Protein AF-A0A3D5K091-F1 (afdb_monomer)

Secondary structure (DSSP, 8-state):
-HHHHHHHHTS-EEEEEEEEEEETTEEEEEEEEEETTT--EEEEEEEEE-GGGS-HHHHHHHHHT-S-HHHHHHHTT--EEEEEEEEEEEE--HHHHHHHT-TT-PEEEEEEEEEEETTT--EEEEEEEEE---

Solvent-accessible surface area (backbone atoms only — not comparable to full-atom values): 7469 Å² total; per-residue (Å²): 111,58,70,60,50,23,64,74,67,75,35,58,72,42,63,43,78,76,46,78,49,80,56,96,82,32,42,34,39,31,35,38,34,19,35,56,91,79,62,44,62,58,34,41,37,45,34,40,30,32,56,86,80,44,56,72,72,56,35,51,54,57,72,66,57,74,60,50,68,62,55,51,33,57,75,70,66,54,58,63,41,83,46,73,78,45,77,43,80,39,82,40,46,76,67,59,18,63,67,61,70,39,89,82,38,56,79,33,44,33,34,36,35,35,34,24,31,61,84,80,63,46,69,40,33,41,34,42,40,38,39,66,97,122

Radius of gyration: 14.69 Å; Cα contacts (8 Å, |Δi|>4): 268; chains: 1; bounding box: 32×30×42 Å

Sequence (134 aa):
MTSTLSQFHDDEIDLKVLSLQNSDGGYYREVLLLAKQDQRPVEYGAIRICLEHFSEPARKAIVNASNPLGQLLHHYQIKYLSRPSRFLAIECDNYIAGLFGCPNRPTLYGRHNTLYNANSGAHLAEIVEILPLN

Nearest PDB structures (foldseek):
  2nwi-assembly3_F  TM=8.572E-01  e=2.415E-08  Archaeoglobus fulgidus
  3bwg-assembly1_B  TM=7.156E-01  e=2.225E-05  Bacillus subtilis subsp. subtilis str. 168
  3bwg-assembly1_A  TM=7.506E-01  e=5.716E-05  Bacillus subtilis subsp. subtilis str. 168
  3hfi-assembly1_A-2  TM=7.039E-01  e=1.552E-04  Escherichia coli O6
  2fa1-assembly1_B  TM=6.101E-01  e=1.429E-03  Escherichia coli

Structure (mmCIF, N/CA/C/O backbone):
data_AF-A0A3D5K091-F1
#
_entry.id   AF-A0A3D5K091-F1
#
loop_
_atom_site.group_PDB
_atom_site.id
_atom_site.type_symbol
_atom_site.label_atom_id
_atom_site.label_alt_id
_atom_site.label_comp_id
_atom_site.label_asym_id
_atom_site.label_entity_id
_atom_site.label_seq_id
_atom_site.pdbx_PDB_ins_code
_atom_site.Cartn_x
_atom_site.Cartn_y
_atom_site.Cartn_z
_atom_site.occupancy
_atom_site.B_iso_or_equiv
_atom_site.auth_seq_id
_atom_site.auth_comp_id
_atom_site.auth_asym_id
_atom_site.auth_atom_id
_atom_site.pdbx_PDB_model_num
ATOM 1 N N . MET A 1 1 ? -6.523 -0.168 -2.605 1.00 82.00 1 MET A N 1
ATOM 2 C CA . MET A 1 1 ? -7.627 0.130 -3.563 1.00 82.00 1 MET A CA 1
ATOM 3 C C . MET A 1 1 ? -7.862 1.640 -3.770 1.00 82.00 1 MET A C 1
ATOM 5 O O . MET A 1 1 ? -8.985 2.133 -3.692 1.00 82.00 1 MET A O 1
ATOM 9 N N . THR A 1 2 ? -6.817 2.417 -4.061 1.00 84.00 2 THR A N 1
ATOM 10 C CA . THR A 1 2 ? -6.813 3.859 -3.741 1.00 84.00 2 THR A CA 1
ATOM 11 C C . THR A 1 2 ? -7.896 4.707 -4.421 1.00 84.00 2 THR A C 1
ATOM 13 O O . THR A 1 2 ? -8.518 5.524 -3.753 1.00 84.00 2 THR A O 1
ATOM 16 N N . SER A 1 3 ? -8.166 4.513 -5.716 1.00 85.25 3 SER A N 1
ATOM 17 C CA . SER A 1 3 ? -9.203 5.287 -6.420 1.00 85.25 3 SER A CA 1
ATOM 18 C C . SER A 1 3 ? -10.617 4.951 -5.943 1.00 85.25 3 SER A C 1
ATOM 20 O O . SER A 1 3 ? -11.454 5.838 -5.840 1.00 85.25 3 SER A O 1
ATOM 22 N N . THR A 1 4 ? -10.876 3.681 -5.622 1.00 88.50 4 THR A N 1
ATOM 23 C CA . THR A 1 4 ? -12.167 3.229 -5.088 1.00 88.50 4 THR A CA 1
ATOM 24 C C . THR A 1 4 ? -12.423 3.815 -3.705 1.00 88.50 4 THR A C 1
ATOM 26 O O . THR A 1 4 ? -13.525 4.277 -3.447 1.00 88.50 4 THR A O 1
ATOM 29 N N . LEU A 1 5 ? -11.406 3.848 -2.837 1.00 89.69 5 LEU A N 1
ATOM 30 C CA . LEU A 1 5 ? -11.518 4.466 -1.512 1.00 89.69 5 LEU A CA 1
ATOM 31 C C . LEU A 1 5 ? -11.747 5.971 -1.600 1.00 89.69 5 LEU A C 1
ATOM 33 O O . LEU A 1 5 ? -12.592 6.491 -0.884 1.00 89.69 5 LEU A O 1
ATOM 37 N N . SER A 1 6 ? -11.032 6.647 -2.503 1.00 88.88 6 SER A N 1
ATOM 38 C CA . SER A 1 6 ? -11.219 8.079 -2.735 1.00 88.88 6 SER A CA 1
ATOM 39 C C . SER A 1 6 ? -12.659 8.398 -3.144 1.00 88.88 6 SER A C 1
ATOM 41 O O . SER A 1 6 ? -13.288 9.275 -2.567 1.00 88.88 6 SER A O 1
ATOM 43 N N . GLN A 1 7 ? -13.221 7.617 -4.073 1.00 91.12 7 GLN A N 1
ATOM 44 C CA . GLN A 1 7 ? -14.617 7.758 -4.496 1.00 91.12 7 GLN A CA 1
ATOM 45 C C . GLN A 1 7 ? -15.617 7.406 -3.389 1.00 91.12 7 GLN A C 1
ATOM 47 O O . GLN A 1 7 ? -16.635 8.073 -3.259 1.00 91.12 7 GLN A O 1
ATOM 52 N N . PHE A 1 8 ? -15.355 6.354 -2.609 1.00 91.81 8 PHE A N 1
ATOM 53 C CA . PHE A 1 8 ? -16.257 5.910 -1.544 1.00 91.81 8 PHE A CA 1
ATOM 54 C C . PHE A 1 8 ? -16.331 6.907 -0.382 1.00 91.81 8 PHE A C 1
ATOM 56 O O . PHE A 1 8 ? -17.405 7.120 0.172 1.00 91.81 8 PHE A O 1
ATOM 63 N N . HIS A 1 9 ? -15.202 7.519 -0.023 1.00 90.06 9 HIS A N 1
ATOM 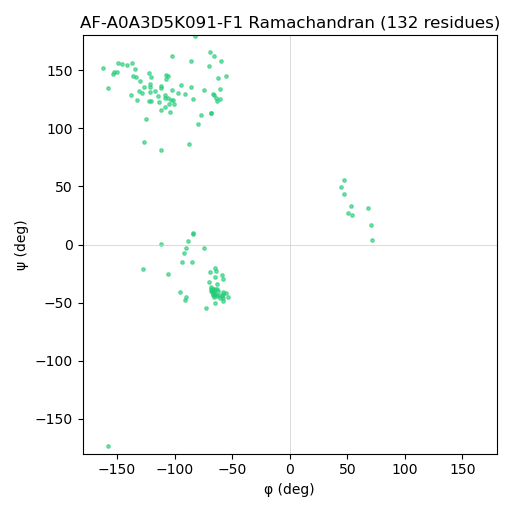64 C CA . HIS A 1 9 ? -15.138 8.510 1.050 1.00 90.06 9 HIS A CA 1
ATOM 65 C C . HIS A 1 9 ? -15.371 9.950 0.579 1.00 90.06 9 HIS A C 1
ATOM 67 O O . HIS A 1 9 ? -15.386 10.833 1.430 1.00 90.06 9 HIS A O 1
ATOM 73 N N . ASP A 1 10 ? -15.552 10.175 -0.729 1.00 92.75 10 ASP A N 1
ATOM 74 C CA . ASP A 1 10 ? -15.598 11.509 -1.349 1.00 92.75 10 ASP A CA 1
ATOM 75 C C . ASP A 1 10 ? -14.438 12.405 -0.874 1.00 92.75 10 ASP A C 1
ATOM 77 O O . ASP A 1 10 ? -14.604 13.567 -0.504 1.00 92.75 10 ASP A O 1
ATOM 81 N N . ASP A 1 11 ? -13.242 11.811 -0.817 1.00 92.88 11 ASP A N 1
ATOM 82 C CA . ASP A 1 11 ? -12.054 12.445 -0.252 1.00 92.88 11 ASP A CA 1
ATOM 83 C C . ASP A 1 11 ? -10.778 12.019 -0.987 1.00 92.88 11 ASP A C 1
ATOM 85 O O . ASP A 1 11 ? -10.684 10.947 -1.596 1.00 92.88 11 ASP A O 1
ATOM 89 N N . GLU A 1 12 ? -9.758 12.865 -0.925 1.00 92.81 12 GLU A N 1
ATOM 90 C CA . GLU A 1 12 ? -8.409 12.485 -1.309 1.00 92.81 12 GLU A CA 1
ATOM 91 C C . GLU A 1 12 ? -7.825 11.504 -0.288 1.00 92.81 12 GLU A C 1
ATOM 93 O O . GLU A 1 12 ? -8.192 11.484 0.888 1.00 92.81 12 GLU A O 1
ATOM 98 N N . ILE A 1 13 ? -6.893 10.673 -0.755 1.00 94.00 13 ILE A N 1
ATOM 99 C CA . ILE A 1 13 ? -6.266 9.647 0.072 1.00 94.00 13 ILE A CA 1
ATOM 100 C C . ILE A 1 13 ? -4.803 9.995 0.309 1.00 94.00 13 ILE A C 1
ATOM 102 O O . ILE A 1 13 ? -3.996 9.967 -0.628 1.00 94.00 13 ILE A O 1
ATOM 106 N N . ASP A 1 14 ? -4.478 10.246 1.573 1.00 95.00 14 ASP A N 1
ATOM 107 C CA . ASP A 1 14 ? -3.117 10.406 2.067 1.00 95.00 14 ASP A CA 1
ATOM 108 C C . ASP A 1 14 ? -2.493 9.048 2.416 1.00 95.00 14 ASP A C 1
ATOM 110 O O . ASP A 1 14 ? -3.171 8.048 2.678 1.00 95.00 14 ASP A O 1
ATOM 114 N N . LEU A 1 15 ? -1.160 9.018 2.425 1.00 96.50 15 LEU A N 1
ATOM 115 C CA . LEU A 1 15 ? -0.366 7.850 2.780 1.00 96.50 15 LEU A CA 1
ATOM 116 C C . LEU A 1 15 ? 0.408 8.102 4.073 1.00 96.50 15 LEU A C 1
ATOM 118 O O . LEU A 1 15 ? 1.278 8.969 4.122 1.00 96.50 15 LEU A O 1
ATOM 122 N N . LYS A 1 16 ? 0.197 7.248 5.073 1.00 97.75 16 LYS A N 1
ATOM 123 C CA . LYS A 1 16 ? 1.095 7.109 6.218 1.00 97.75 16 LYS A CA 1
ATOM 124 C C . LYS A 1 16 ? 1.903 5.823 6.080 1.00 97.75 16 LYS A C 1
ATOM 126 O O . LYS A 1 16 ? 1.346 4.730 6.028 1.00 97.75 16 LYS A O 1
ATOM 131 N N . VAL A 1 17 ? 3.225 5.945 6.044 1.00 97.88 17 VAL A N 1
ATOM 132 C CA . VAL A 1 17 ? 4.135 4.792 6.033 1.00 97.88 17 VAL A CA 1
ATOM 133 C C . VAL A 1 17 ? 4.367 4.323 7.468 1.00 97.88 17 VAL A C 1
ATOM 135 O O . VAL A 1 17 ? 4.750 5.119 8.323 1.00 97.88 17 VAL A O 1
ATOM 138 N N . LEU A 1 18 ? 4.115 3.041 7.729 1.00 98.00 18 LEU A N 1
ATOM 139 C CA . LEU A 1 18 ? 4.312 2.400 9.033 1.00 98.00 18 LEU A CA 1
ATOM 140 C C . LEU A 1 18 ? 5.673 1.700 9.103 1.00 98.00 18 LEU A C 1
ATOM 142 O O . LEU A 1 18 ? 6.376 1.814 10.102 1.00 98.00 18 LEU A O 1
ATOM 146 N N . SER A 1 19 ? 6.067 1.025 8.020 1.00 97.06 19 SER A N 1
ATOM 147 C CA . SER A 1 19 ? 7.338 0.307 7.921 1.00 97.06 1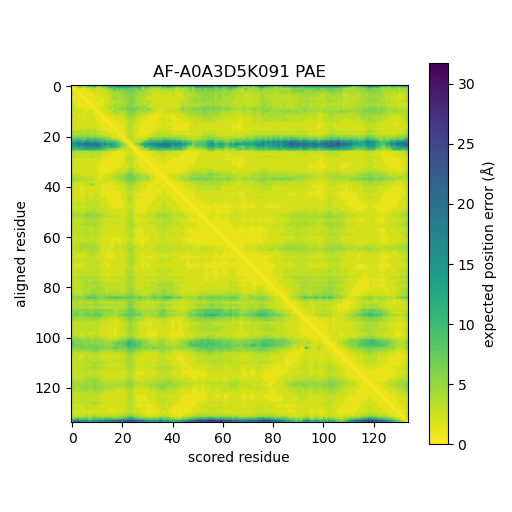9 SER A CA 1
ATOM 148 C C . SER A 1 19 ? 7.794 0.199 6.467 1.00 97.06 19 SER A C 1
ATOM 150 O O . SER A 1 19 ? 6.975 0.083 5.551 1.00 97.06 19 SER A O 1
ATOM 152 N N . LEU A 1 20 ? 9.111 0.229 6.254 1.00 96.50 20 LEU A N 1
ATOM 153 C CA . LEU A 1 20 ? 9.756 -0.019 4.966 1.00 96.50 20 LEU A CA 1
ATOM 154 C C . LEU A 1 20 ? 10.878 -1.029 5.165 1.00 96.50 20 LEU A C 1
ATOM 156 O O . LEU A 1 20 ? 11.717 -0.856 6.049 1.00 96.50 20 LEU A O 1
ATOM 160 N N . GLN A 1 21 ? 10.927 -2.053 4.318 1.00 94.75 21 GLN A N 1
ATOM 161 C CA . GLN A 1 21 ? 12.019 -3.023 4.317 1.00 94.75 21 GLN A CA 1
ATOM 162 C C . GLN A 1 21 ? 12.459 -3.324 2.888 1.00 94.75 21 GLN A C 1
ATOM 164 O O . GLN A 1 21 ? 11.653 -3.350 1.959 1.00 94.75 21 GLN A O 1
ATOM 169 N N . ASN A 1 22 ? 13.755 -3.552 2.708 1.00 89.56 22 ASN A N 1
ATOM 170 C CA . ASN A 1 22 ? 14.330 -3.958 1.435 1.00 89.56 22 ASN A CA 1
ATOM 171 C C . ASN A 1 22 ? 15.112 -5.252 1.665 1.00 89.56 22 ASN A C 1
ATOM 173 O O . ASN A 1 22 ? 16.143 -5.229 2.338 1.00 89.56 22 ASN A O 1
ATOM 177 N N . SER A 1 23 ? 14.587 -6.372 1.174 1.00 81.31 23 SER A N 1
ATOM 178 C CA . SER A 1 23 ? 15.174 -7.702 1.364 1.00 81.31 23 SER A CA 1
ATOM 179 C C . SER A 1 23 ? 14.798 -8.642 0.218 1.00 81.31 23 SER A C 1
ATOM 181 O O . SER A 1 23 ? 13.722 -8.526 -0.364 1.00 81.31 23 SER A O 1
ATOM 183 N N . ASP A 1 24 ? 15.696 -9.575 -0.114 1.00 65.06 24 ASP A N 1
ATOM 184 C CA . ASP A 1 24 ? 15.426 -10.753 -0.955 1.00 65.06 24 ASP A CA 1
ATOM 185 C C . ASP A 1 24 ? 14.604 -10.488 -2.231 1.00 65.06 24 ASP A C 1
ATOM 187 O O . ASP A 1 24 ? 13.605 -11.151 -2.519 1.00 65.06 24 ASP A O 1
ATOM 191 N N . GLY A 1 25 ? 15.009 -9.480 -3.011 1.00 68.50 25 GLY A N 1
ATOM 192 C CA . GLY A 1 25 ? 14.364 -9.158 -4.290 1.00 68.50 25 GLY A CA 1
ATOM 193 C C . GLY A 1 25 ? 12.958 -8.557 -4.164 1.00 68.50 25 GLY A C 1
ATOM 194 O O . GLY A 1 25 ? 12.207 -8.556 -5.133 1.00 68.50 25 GLY A O 1
ATOM 195 N N . GLY A 1 26 ? 12.578 -8.056 -2.985 1.00 78.75 26 GLY A N 1
ATOM 196 C CA . GLY A 1 26 ? 11.321 -7.352 -2.755 1.00 78.75 26 GLY A CA 1
ATOM 197 C C . GLY A 1 26 ? 11.512 -6.060 -1.963 1.00 78.75 26 GLY A C 1
ATOM 198 O O . GLY A 1 26 ? 12.329 -5.971 -1.048 1.00 78.75 26 GLY A O 1
ATOM 199 N N . TYR A 1 27 ? 10.718 -5.049 -2.306 1.00 95.25 27 TYR A N 1
ATOM 200 C CA . TYR A 1 27 ? 10.565 -3.842 -1.504 1.00 95.25 27 TYR A CA 1
ATOM 201 C C . TYR A 1 27 ? 9.237 -3.894 -0.764 1.00 95.25 27 TYR A C 1
ATOM 203 O O . TYR A 1 27 ? 8.170 -3.881 -1.381 1.00 95.25 27 TYR A O 1
ATOM 211 N N . TYR A 1 28 ? 9.309 -3.981 0.556 1.00 97.00 28 TYR A N 1
ATOM 212 C CA . TYR A 1 28 ? 8.154 -4.148 1.416 1.00 97.00 28 TYR A CA 1
ATOM 213 C C . TYR A 1 28 ? 7.716 -2.798 1.958 1.00 97.00 28 TYR A C 1
ATOM 215 O O . TYR A 1 28 ? 8.526 -2.036 2.492 1.00 97.00 28 TYR A O 1
ATOM 223 N N . ARG A 1 29 ? 6.421 -2.519 1.837 1.00 97.12 29 ARG A N 1
ATOM 224 C CA . ARG A 1 29 ? 5.781 -1.384 2.482 1.00 97.12 29 ARG A CA 1
ATOM 225 C C . ARG A 1 29 ? 4.666 -1.859 3.382 1.00 97.12 29 ARG A C 1
ATOM 227 O O . ARG A 1 29 ? 3.777 -2.582 2.944 1.00 97.12 29 ARG A O 1
ATOM 234 N N . GLU A 1 30 ? 4.674 -1.352 4.594 1.00 97.81 30 GLU A N 1
ATOM 235 C CA . GLU A 1 30 ? 3.524 -1.378 5.471 1.00 97.81 30 GLU A CA 1
ATOM 236 C C . GLU A 1 30 ? 2.976 0.040 5.582 1.00 97.81 30 GLU A C 1
ATOM 238 O O . GLU A 1 30 ? 3.723 0.985 5.855 1.00 97.81 30 GLU A O 1
ATOM 243 N N . VAL A 1 31 ? 1.690 0.209 5.299 1.00 98.00 31 VAL A N 1
ATOM 244 C CA . VAL A 1 31 ? 1.082 1.523 5.118 1.00 98.00 31 VAL A CA 1
ATOM 245 C C . VAL A 1 31 ? -0.316 1.588 5.711 1.00 98.00 31 VAL A C 1
ATOM 247 O O . VAL A 1 31 ? -1.029 0.590 5.794 1.00 98.00 31 VAL A O 1
ATOM 250 N N . LEU A 1 32 ? -0.716 2.804 6.062 1.00 97.88 32 LEU A N 1
ATOM 251 C CA . LEU A 1 32 ? -2.079 3.168 6.400 1.00 97.88 32 LEU A CA 1
ATOM 252 C C . LEU A 1 32 ? -2.524 4.262 5.427 1.00 97.88 32 LEU A C 1
ATOM 254 O O . LEU A 1 32 ? -1.859 5.291 5.298 1.00 97.88 32 LEU A O 1
ATOM 258 N N . LEU A 1 33 ? -3.620 4.026 4.718 1.00 97.44 33 LEU A N 1
ATOM 259 C CA . LEU A 1 33 ? -4.278 5.041 3.909 1.00 97.44 33 LEU A CA 1
ATOM 260 C C . LEU A 1 33 ? -5.244 5.824 4.787 1.00 97.44 33 LEU A C 1
ATOM 262 O O . LEU A 1 33 ? -5.984 5.230 5.578 1.00 97.44 33 LEU A O 1
ATOM 266 N N . LEU A 1 34 ? -5.227 7.143 4.634 1.00 96.69 34 LEU A N 1
ATOM 267 C CA . LEU A 1 34 ? -6.029 8.075 5.417 1.00 96.69 34 LEU A CA 1
ATOM 268 C C . LEU A 1 34 ? -6.922 8.891 4.480 1.00 96.69 34 LEU A C 1
ATOM 270 O O . LEU A 1 34 ? -6.456 9.333 3.431 1.00 96.69 34 LEU A O 1
ATOM 274 N N . ALA A 1 35 ? -8.178 9.105 4.862 1.00 95.50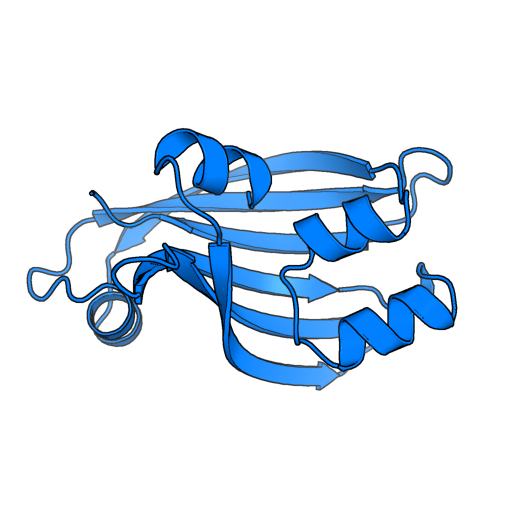 35 ALA A N 1
ATOM 275 C CA . ALA A 1 35 ? -8.992 10.164 4.274 1.00 95.50 35 ALA A CA 1
ATOM 276 C C . ALA A 1 35 ? -8.367 11.516 4.655 1.00 95.50 35 ALA A C 1
ATOM 278 O O . ALA A 1 35 ? -8.013 11.740 5.815 1.00 95.50 35 ALA A O 1
ATOM 279 N N . LYS A 1 36 ? -8.133 12.384 3.673 1.00 93.50 36 LYS A N 1
ATOM 280 C CA . LYS A 1 36 ? -7.321 13.588 3.849 1.00 93.50 36 LYS A CA 1
ATOM 281 C C . LYS A 1 36 ? -7.962 14.616 4.781 1.00 93.50 36 LYS A C 1
ATOM 283 O O . LYS A 1 36 ? -7.239 15.236 5.564 1.00 93.50 36 LYS A O 1
ATOM 288 N N . GLN A 1 37 ? -9.282 14.790 4.726 1.00 94.62 37 GLN A N 1
ATOM 289 C CA . GLN A 1 37 ? -9.998 15.834 5.468 1.00 94.62 37 GLN A CA 1
ATOM 290 C C . GLN A 1 37 ? -9.936 15.644 6.985 1.00 94.62 37 GLN A C 1
ATOM 292 O O . GLN A 1 37 ? -9.694 16.603 7.717 1.00 94.62 37 GLN A O 1
ATOM 297 N N . ASP A 1 38 ? -10.156 14.418 7.457 1.00 93.25 38 ASP A N 1
ATOM 298 C CA . ASP A 1 38 ? -10.254 14.081 8.882 1.00 93.25 38 ASP A CA 1
ATOM 299 C C . ASP A 1 38 ? -9.084 13.211 9.376 1.00 93.25 38 ASP A C 1
ATOM 301 O O . ASP A 1 38 ? -9.031 12.859 10.555 1.00 93.25 38 ASP A O 1
ATOM 305 N N . GLN A 1 39 ? -8.136 12.876 8.489 1.00 95.50 39 GLN A N 1
ATOM 306 C CA . GLN A 1 39 ? -7.017 11.960 8.743 1.00 95.50 39 GLN A CA 1
ATOM 307 C C . GLN A 1 39 ? -7.482 10.595 9.274 1.00 95.50 39 GLN A C 1
ATOM 309 O O . GLN A 1 39 ? -6.737 9.886 9.961 1.00 95.50 39 GLN A O 1
ATOM 314 N N . ARG A 1 40 ? -8.722 10.206 8.957 1.00 95.56 40 ARG A N 1
ATOM 315 C CA . ARG A 1 40 ? -9.304 8.949 9.408 1.00 95.56 40 ARG A CA 1
ATOM 316 C C . ARG A 1 40 ? -8.706 7.785 8.620 1.00 95.56 40 ARG A C 1
ATOM 318 O O . ARG A 1 40 ? -8.678 7.830 7.391 1.00 95.56 40 ARG A O 1
ATOM 325 N N . PRO A 1 41 ? -8.281 6.707 9.292 1.00 96.69 41 PRO A N 1
ATOM 326 C CA . PRO A 1 41 ? -7.838 5.489 8.628 1.00 96.69 41 PRO A CA 1
ATOM 327 C C . PRO A 1 41 ? -8.933 4.854 7.767 1.00 96.69 41 PRO A C 1
ATOM 329 O O . PRO A 1 41 ? -10.063 4.682 8.228 1.00 96.69 41 PRO A O 1
ATOM 332 N N . VAL A 1 42 ? -8.584 4.469 6.537 1.00 96.88 42 VAL A N 1
ATOM 333 C CA . VAL A 1 42 ? -9.521 3.860 5.574 1.00 96.88 42 VAL A CA 1
ATOM 334 C C . VAL A 1 42 ? -9.041 2.534 4.986 1.00 96.88 42 VAL A C 1
ATOM 336 O O . VAL A 1 42 ? -9.857 1.741 4.533 1.00 96.88 42 VAL A O 1
ATOM 339 N N . GLU A 1 43 ? -7.739 2.251 5.007 1.00 97.44 43 GLU A N 1
ATOM 340 C CA . GLU A 1 43 ? -7.190 0.960 4.570 1.00 97.44 43 GLU A CA 1
ATOM 341 C C . GLU A 1 43 ? -5.822 0.746 5.215 1.00 97.44 43 GLU A C 1
ATOM 343 O O . GLU A 1 43 ? -4.979 1.641 5.213 1.00 97.44 43 GLU A O 1
ATOM 348 N N . TYR A 1 44 ? -5.588 -0.449 5.743 1.00 97.69 44 TYR A N 1
ATOM 349 C CA . TYR A 1 44 ? -4.247 -0.933 6.059 1.00 97.69 44 TYR A CA 1
ATOM 350 C C . TYR A 1 44 ? -3.728 -1.755 4.880 1.00 97.69 44 TYR A C 1
ATOM 352 O O . TYR A 1 44 ? -4.466 -2.576 4.329 1.00 97.69 44 TYR A O 1
ATOM 360 N N . GLY A 1 45 ? -2.460 -1.561 4.519 1.00 97.44 45 GLY A N 1
ATOM 361 C CA . GLY A 1 45 ? -1.812 -2.274 3.426 1.00 97.44 45 GLY A CA 1
ATOM 362 C C . GLY A 1 45 ? -0.443 -2.819 3.814 1.00 97.44 45 GLY A C 1
ATOM 363 O O . GLY A 1 45 ? 0.451 -2.051 4.163 1.00 97.44 45 GLY A O 1
ATOM 364 N N . ALA A 1 46 ? -0.247 -4.126 3.659 1.00 97.12 46 ALA A N 1
ATOM 365 C CA . ALA A 1 46 ? 1.070 -4.759 3.653 1.00 97.12 46 ALA A CA 1
ATOM 366 C C . ALA A 1 46 ? 1.389 -5.210 2.225 1.00 97.12 46 ALA A C 1
ATOM 368 O O . ALA A 1 46 ? 0.656 -6.000 1.631 1.00 97.12 46 ALA A O 1
ATOM 369 N N . ILE A 1 47 ? 2.456 -4.664 1.647 1.00 97.44 47 ILE A N 1
ATOM 370 C CA . ILE A 1 47 ? 2.745 -4.745 0.217 1.00 97.44 47 ILE A CA 1
ATOM 371 C C . ILE A 1 47 ? 4.168 -5.242 0.012 1.00 97.44 47 ILE A C 1
ATOM 373 O O . ILE A 1 47 ? 5.101 -4.646 0.539 1.00 97.44 47 ILE A O 1
ATOM 377 N N . ARG A 1 48 ? 4.350 -6.253 -0.835 1.00 97.31 48 ARG A N 1
ATOM 378 C CA . ARG A 1 48 ? 5.642 -6.611 -1.429 1.00 97.31 48 ARG A CA 1
ATOM 379 C C . ARG A 1 48 ? 5.669 -6.128 -2.875 1.00 97.31 48 ARG A C 1
ATOM 381 O O . ARG A 1 48 ? 4.798 -6.502 -3.652 1.00 97.31 48 ARG A O 1
ATOM 388 N N . ILE A 1 49 ? 6.660 -5.321 -3.245 1.00 97.38 49 ILE A N 1
ATOM 389 C CA . ILE A 1 49 ? 6.800 -4.729 -4.584 1.00 97.38 49 ILE A CA 1
ATOM 390 C C . ILE A 1 49 ? 8.057 -5.276 -5.270 1.00 97.38 49 ILE A C 1
ATOM 392 O O . ILE A 1 49 ? 9.153 -5.184 -4.717 1.00 97.38 49 ILE A O 1
ATOM 396 N N . CYS A 1 50 ? 7.909 -5.787 -6.493 1.00 96.50 50 CYS A N 1
ATOM 397 C CA . CYS A 1 50 ? 9.014 -6.267 -7.330 1.00 96.50 50 CYS A CA 1
ATOM 398 C C . CYS A 1 50 ? 9.594 -5.102 -8.150 1.00 96.50 50 CYS A C 1
ATOM 400 O O . CYS A 1 50 ? 9.151 -4.811 -9.266 1.00 96.50 50 CYS A O 1
ATOM 402 N N . LEU A 1 51 ? 10.548 -4.370 -7.561 1.00 95.06 51 LEU A N 1
ATOM 403 C CA . LEU A 1 51 ? 11.098 -3.122 -8.109 1.00 95.06 51 LEU A CA 1
ATOM 404 C C . LEU A 1 51 ? 11.721 -3.275 -9.505 1.00 95.06 51 LEU A C 1
ATOM 406 O O . LEU A 1 51 ? 11.723 -2.323 -10.287 1.00 95.06 51 LEU A O 1
ATOM 410 N N . GLU A 1 52 ? 12.249 -4.451 -9.827 1.00 93.88 52 GLU A N 1
ATOM 411 C CA . GLU A 1 52 ? 12.901 -4.781 -11.091 1.00 93.88 52 GLU A CA 1
ATOM 412 C C . GLU A 1 52 ? 11.994 -4.595 -12.312 1.00 93.88 52 GLU A C 1
ATOM 414 O O . GLU A 1 52 ? 12.494 -4.286 -13.394 1.00 93.88 52 GLU A O 1
ATOM 419 N N . HIS A 1 53 ? 10.675 -4.689 -12.132 1.00 94.75 53 HIS A N 1
ATOM 420 C CA . HIS A 1 53 ? 9.686 -4.566 -13.203 1.00 94.75 53 HIS A CA 1
ATOM 421 C C . HIS A 1 53 ? 9.225 -3.126 -13.472 1.00 94.75 53 HIS A C 1
ATOM 423 O O . HIS A 1 53 ? 8.370 -2.899 -14.330 1.00 94.75 53 HIS A O 1
ATOM 429 N N . PHE A 1 54 ? 9.799 -2.147 -12.770 1.00 95.75 54 PHE A N 1
ATOM 430 C CA . PHE A 1 54 ? 9.482 -0.731 -12.927 1.00 95.75 54 PHE A CA 1
ATOM 431 C C . PHE A 1 54 ? 10.614 0.021 -13.629 1.00 95.75 54 PHE A C 1
ATOM 433 O O . PHE A 1 54 ? 11.798 -0.257 -13.408 1.00 95.75 54 PHE A O 1
ATOM 440 N N . SER A 1 55 ? 10.253 1.020 -14.439 1.00 96.06 55 SER A N 1
ATOM 441 C CA . SER A 1 55 ? 11.218 1.969 -15.002 1.00 96.06 55 SER A CA 1
ATOM 442 C C . SER A 1 55 ? 11.952 2.720 -13.890 1.00 96.06 55 SER A C 1
ATOM 444 O O . SER A 1 55 ? 11.460 2.831 -12.768 1.00 96.06 55 SER A O 1
ATOM 446 N N . GLU A 1 56 ? 13.132 3.252 -14.194 1.00 96.69 56 GLU A N 1
ATOM 447 C CA . GLU A 1 56 ? 13.964 3.971 -13.223 1.00 96.69 56 GLU A CA 1
ATOM 448 C C . GLU A 1 56 ? 13.212 5.121 -12.508 1.00 96.69 56 GLU A C 1
ATOM 450 O O . GLU A 1 56 ? 13.218 5.140 -11.273 1.00 96.69 56 GLU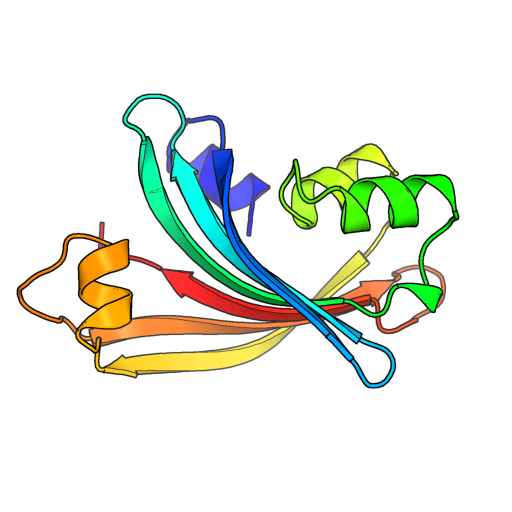 A O 1
ATOM 455 N N . PRO A 1 57 ? 12.444 5.986 -13.211 1.00 97.62 57 PRO A N 1
ATOM 456 C CA . PRO A 1 57 ? 11.679 7.045 -12.552 1.00 97.62 57 PRO A CA 1
ATOM 457 C C . PRO A 1 57 ? 10.574 6.509 -11.634 1.00 97.62 57 PRO A C 1
ATOM 459 O O . PRO A 1 57 ? 10.428 6.975 -10.504 1.00 97.62 57 PRO A O 1
ATOM 462 N N . ALA A 1 58 ? 9.823 5.498 -12.087 1.00 97.00 58 ALA A N 1
ATOM 463 C CA . ALA A 1 58 ? 8.755 4.894 -11.293 1.00 97.00 58 ALA A CA 1
ATOM 464 C C . ALA A 1 58 ? 9.320 4.188 -10.055 1.00 97.00 58 ALA A C 1
ATOM 466 O O . ALA A 1 58 ? 8.788 4.325 -8.958 1.00 97.00 58 ALA A O 1
ATOM 467 N N . ARG A 1 59 ? 10.444 3.484 -10.211 1.00 96.62 59 ARG A N 1
ATOM 468 C CA . ARG A 1 59 ? 11.150 2.805 -9.125 1.00 96.62 59 ARG A CA 1
ATOM 469 C C . ARG A 1 59 ? 11.617 3.785 -8.054 1.00 96.62 59 ARG A C 1
ATOM 471 O O . ARG A 1 59 ? 11.376 3.530 -6.880 1.00 96.62 59 ARG A O 1
ATOM 478 N N . LYS A 1 60 ? 12.216 4.918 -8.438 1.00 96.38 60 LYS A N 1
ATOM 479 C CA . LYS A 1 60 ? 12.589 5.991 -7.499 1.00 96.38 60 LYS A CA 1
ATOM 480 C C . LYS A 1 60 ? 11.383 6.512 -6.723 1.00 96.38 60 LYS A C 1
ATOM 482 O O . LYS A 1 60 ? 11.428 6.572 -5.500 1.00 96.38 60 LYS A O 1
ATOM 487 N N . ALA A 1 61 ? 10.285 6.829 -7.409 1.00 97.12 61 ALA A N 1
ATOM 488 C CA . ALA A 1 61 ? 9.064 7.286 -6.745 1.0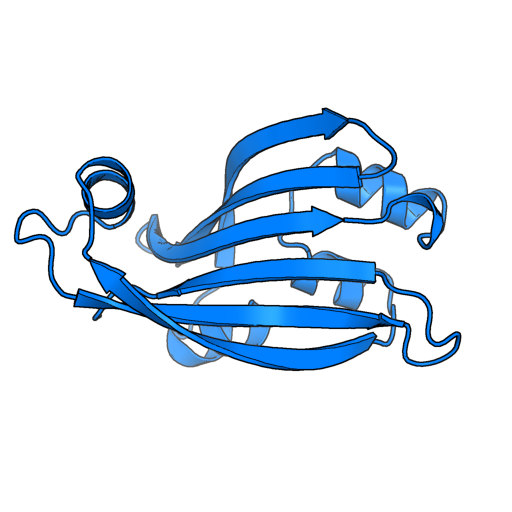0 97.12 61 ALA A CA 1
ATOM 489 C C . ALA A 1 61 ? 8.463 6.217 -5.819 1.00 97.12 61 ALA A C 1
ATOM 491 O O . ALA A 1 61 ? 7.929 6.537 -4.754 1.00 97.12 61 ALA A O 1
ATOM 492 N N . ILE A 1 62 ? 8.591 4.939 -6.188 1.00 96.38 62 ILE A N 1
ATOM 493 C CA . ILE A 1 62 ? 8.194 3.832 -5.325 1.00 96.38 62 ILE A CA 1
ATOM 494 C C . ILE A 1 62 ? 9.098 3.758 -4.083 1.00 96.38 62 ILE A C 1
ATOM 496 O O . ILE A 1 62 ? 8.601 3.585 -2.976 1.00 96.38 62 ILE A O 1
ATOM 500 N N . VAL A 1 63 ? 10.407 3.915 -4.207 1.00 95.69 63 VAL A N 1
ATOM 501 C CA . VAL A 1 63 ? 11.299 3.871 -3.037 1.00 95.69 63 VAL A CA 1
ATOM 502 C C . VAL A 1 63 ? 11.123 5.097 -2.132 1.00 95.69 63 VAL A C 1
ATOM 504 O O . VAL A 1 63 ? 11.211 4.973 -0.915 1.00 95.69 63 VAL A O 1
ATOM 507 N N . ASN A 1 64 ? 10.789 6.262 -2.694 1.00 95.88 64 ASN A N 1
ATOM 508 C CA . ASN A 1 64 ? 10.504 7.476 -1.918 1.00 95.88 64 ASN A CA 1
ATOM 509 C C . ASN A 1 64 ? 9.255 7.351 -1.031 1.00 95.88 64 ASN A C 1
ATOM 511 O O . ASN A 1 64 ? 9.089 8.135 -0.100 1.00 95.88 64 ASN A O 1
ATOM 515 N N . ALA A 1 65 ? 8.363 6.400 -1.339 1.00 94.12 65 ALA A N 1
ATOM 516 C CA . ALA A 1 65 ? 7.191 6.046 -0.539 1.00 94.12 65 ALA A CA 1
ATOM 517 C C . ALA A 1 65 ? 6.283 7.226 -0.125 1.00 94.12 65 ALA A C 1
ATOM 519 O O . ALA A 1 65 ? 5.578 7.135 0.871 1.00 94.12 65 ALA A O 1
ATOM 520 N N . SER A 1 66 ? 6.251 8.311 -0.907 1.00 94.00 66 SER A N 1
ATOM 521 C CA . SER A 1 66 ? 5.431 9.498 -0.604 1.00 94.00 66 SER A CA 1
ATOM 522 C C . SER A 1 66 ? 3.984 9.387 -1.094 1.00 94.00 66 SER A C 1
ATOM 524 O O . SER A 1 66 ? 3.146 10.176 -0.687 1.00 94.00 66 SER A O 1
ATOM 526 N N . ASN A 1 67 ? 3.688 8.423 -1.975 1.00 94.62 67 ASN A N 1
ATOM 527 C CA . ASN A 1 67 ? 2.354 8.206 -2.539 1.00 94.62 67 ASN A CA 1
ATOM 528 C C . ASN A 1 67 ? 1.969 6.714 -2.511 1.00 94.62 67 ASN A C 1
ATOM 530 O O . ASN A 1 67 ? 2.857 5.844 -2.621 1.00 94.62 67 ASN A O 1
ATOM 534 N N . PRO A 1 68 ? 0.664 6.388 -2.406 1.00 95.44 68 PRO A N 1
ATOM 535 C CA . PRO A 1 68 ? 0.156 5.025 -2.531 1.00 95.44 68 PRO A CA 1
ATOM 536 C C . PRO A 1 68 ? 0.577 4.378 -3.854 1.00 95.44 68 PRO A C 1
ATOM 538 O O . PRO A 1 68 ? 0.614 5.035 -4.897 1.00 95.44 68 PRO A O 1
ATOM 541 N N . LEU A 1 69 ? 0.836 3.064 -3.844 1.00 95.69 69 LEU A N 1
ATOM 542 C CA . LEU A 1 69 ? 1.259 2.338 -5.049 1.00 95.69 69 LEU A CA 1
ATOM 543 C C . LEU A 1 69 ? 0.258 2.512 -6.203 1.00 95.69 69 LEU A C 1
ATOM 545 O O . LEU A 1 69 ? 0.670 2.765 -7.329 1.00 95.69 69 LEU A O 1
ATOM 549 N N . GLY A 1 70 ? -1.047 2.450 -5.921 1.00 93.44 70 GLY A N 1
ATOM 550 C CA . GLY A 1 70 ? -2.089 2.651 -6.932 1.00 93.44 70 GLY A CA 1
ATOM 551 C C . GLY A 1 70 ? -2.010 4.015 -7.631 1.00 93.44 70 GLY A C 1
ATOM 552 O O . GLY A 1 70 ? -2.146 4.080 -8.852 1.00 93.44 70 GLY A O 1
ATOM 553 N N . GLN A 1 71 ? -1.723 5.091 -6.888 1.00 93.56 71 GLN A N 1
ATOM 554 C CA . GLN A 1 71 ? -1.541 6.429 -7.465 1.00 93.56 71 GLN A CA 1
ATOM 555 C C . GLN A 1 71 ? -0.272 6.507 -8.319 1.00 93.56 71 GLN A C 1
ATOM 557 O O . GLN A 1 71 ? -0.301 7.083 -9.403 1.00 93.56 71 GLN A O 1
ATOM 562 N N . LEU A 1 72 ? 0.826 5.882 -7.878 1.00 95.69 72 LEU A N 1
ATOM 563 C CA . LEU A 1 72 ? 2.064 5.818 -8.659 1.00 95.69 72 LEU A CA 1
ATOM 564 C C . LEU A 1 72 ? 1.860 5.052 -9.974 1.00 95.69 72 LEU A C 1
ATOM 566 O O . LEU A 1 72 ? 2.283 5.523 -11.027 1.00 95.69 72 LEU A O 1
ATOM 570 N N . LEU A 1 73 ? 1.162 3.912 -9.941 1.00 95.94 73 LEU A N 1
ATOM 571 C CA . LEU A 1 73 ? 0.819 3.155 -11.150 1.00 95.94 73 LEU A CA 1
ATOM 572 C C . LEU A 1 73 ? 0.018 4.012 -12.139 1.00 95.94 73 LEU A C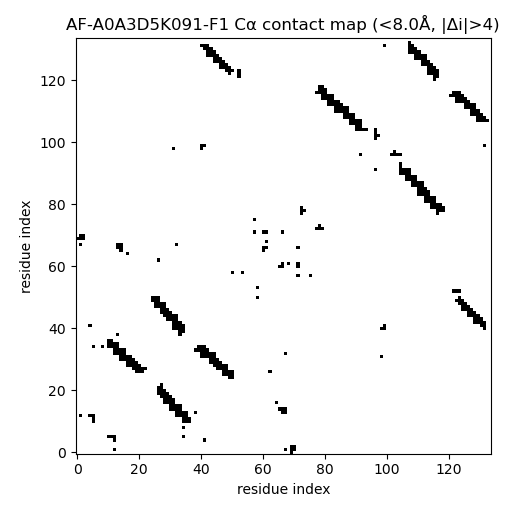 1
ATOM 574 O O . LEU A 1 73 ? 0.316 4.005 -13.332 1.00 95.94 73 LEU A O 1
ATOM 578 N N . HIS A 1 74 ? -0.947 4.790 -11.644 1.00 93.81 74 HIS A N 1
ATOM 579 C CA . HIS A 1 74 ? -1.719 5.721 -12.464 1.00 93.81 74 HIS A CA 1
ATOM 580 C C . HIS A 1 74 ? -0.850 6.853 -13.041 1.00 93.81 74 HIS A C 1
ATOM 582 O O . HIS A 1 74 ? -0.860 7.076 -14.249 1.00 93.81 74 HIS A O 1
ATOM 588 N N . HIS A 1 75 ? -0.064 7.532 -12.199 1.00 95.31 75 HIS A N 1
ATOM 589 C CA . HIS A 1 75 ? 0.788 8.658 -12.593 1.00 95.31 75 HIS A CA 1
ATOM 590 C C . HIS A 1 75 ? 1.804 8.274 -13.677 1.00 95.31 75 HIS A C 1
ATOM 592 O O . HIS A 1 75 ? 1.958 8.988 -14.664 1.00 95.31 75 HIS A O 1
ATOM 598 N N . TYR A 1 76 ? 2.452 7.116 -13.533 1.00 96.88 76 TYR A N 1
ATOM 599 C CA . TYR A 1 76 ? 3.406 6.595 -14.516 1.00 96.88 76 TYR A CA 1
ATOM 600 C C . TYR A 1 76 ? 2.739 5.829 -15.672 1.00 96.88 76 TYR A C 1
ATOM 602 O O . TYR A 1 76 ? 3.435 5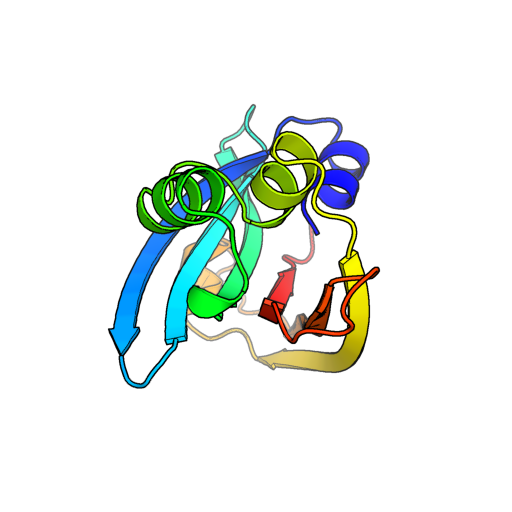.185 -16.456 1.00 96.88 76 TYR A O 1
ATOM 610 N N . GLN A 1 77 ? 1.404 5.878 -15.778 1.00 96.56 77 GLN A N 1
ATOM 611 C CA . GLN A 1 77 ? 0.610 5.223 -16.825 1.00 96.56 77 GLN A CA 1
ATOM 612 C C . GLN A 1 77 ? 0.907 3.718 -16.967 1.00 96.56 77 GLN A C 1
ATOM 614 O O . GLN A 1 77 ? 0.836 3.135 -18.054 1.00 96.56 77 GLN A O 1
ATOM 619 N N . ILE A 1 78 ? 1.235 3.064 -15.851 1.00 96.69 78 ILE A N 1
ATOM 620 C CA . ILE A 1 78 ? 1.537 1.638 -15.799 1.00 96.69 78 ILE A CA 1
ATOM 621 C C . ILE A 1 78 ? 0.212 0.885 -15.802 1.00 96.69 78 ILE A C 1
ATOM 623 O O . ILE A 1 78 ? -0.484 0.804 -14.790 1.00 96.69 78 ILE A O 1
ATOM 627 N N . LYS A 1 79 ? -0.140 0.308 -16.953 1.00 96.50 79 LYS A N 1
ATOM 628 C CA . LYS A 1 79 ? -1.311 -0.566 -17.064 1.00 96.50 79 LYS A CA 1
ATOM 629 C C . LYS A 1 79 ? -1.075 -1.841 -16.264 1.00 96.50 79 LYS A C 1
ATOM 631 O O . LYS A 1 79 ? -0.064 -2.520 -16.457 1.00 96.50 79 LYS A O 1
ATOM 636 N N . TYR A 1 80 ? -2.027 -2.192 -15.409 1.00 96.94 80 TYR A N 1
ATOM 637 C CA . TYR A 1 80 ? -1.943 -3.381 -14.573 1.00 96.94 80 TYR A CA 1
ATOM 638 C C . TYR A 1 80 ? -3.266 -4.149 -14.533 1.00 96.94 80 TYR A C 1
ATOM 640 O O . TYR A 1 80 ? -4.338 -3.596 -14.765 1.00 96.94 80 TYR A O 1
ATOM 648 N N . LEU A 1 81 ? -3.168 -5.440 -14.233 1.00 96.69 81 LEU A N 1
ATOM 649 C CA . LEU A 1 81 ? -4.276 -6.337 -13.942 1.00 96.69 81 LEU A CA 1
ATOM 650 C C . LEU A 1 81 ? -4.259 -6.650 -12.449 1.00 96.69 81 LEU A C 1
ATOM 652 O O . LEU A 1 81 ? -3.231 -7.063 -11.912 1.00 96.69 81 LEU A O 1
ATOM 656 N N . SER A 1 82 ? -5.402 -6.477 -11.792 1.00 94.94 82 SER A N 1
ATOM 657 C CA . SER A 1 82 ? -5.612 -6.906 -10.410 1.00 94.94 82 SER A CA 1
ATOM 658 C C . SER A 1 82 ? -6.173 -8.324 -10.400 1.00 94.94 82 SER A C 1
ATOM 660 O O . SER A 1 82 ? -7.165 -8.593 -11.076 1.00 94.94 82 SER A O 1
ATOM 662 N N . ARG A 1 83 ? -5.575 -9.223 -9.617 1.00 95.62 83 ARG A N 1
ATOM 663 C CA . ARG A 1 83 ? -6.070 -10.588 -9.404 1.00 95.62 83 ARG A CA 1
ATOM 664 C C . ARG A 1 83 ? -6.204 -10.874 -7.905 1.00 95.62 83 ARG A C 1
ATOM 666 O O . ARG A 1 83 ? -5.259 -11.378 -7.295 1.00 95.62 83 ARG A O 1
ATOM 673 N N . PRO A 1 84 ? -7.364 -10.560 -7.301 1.00 93.94 84 PRO A N 1
ATOM 674 C CA . PRO A 1 84 ? -7.664 -10.969 -5.936 1.00 93.94 84 PRO A CA 1
ATOM 675 C C . PRO A 1 84 ? -7.654 -12.494 -5.860 1.00 93.94 84 PRO A C 1
ATOM 677 O O . PRO A 1 84 ? -8.338 -13.156 -6.638 1.00 93.94 84 PRO A O 1
ATOM 680 N N . SER A 1 85 ? -6.859 -13.052 -4.953 1.00 93.25 85 SER A N 1
ATOM 681 C CA . SER A 1 85 ? -6.717 -14.505 -4.803 1.00 93.25 85 SER A CA 1
ATOM 682 C C . SER A 1 85 ? -7.434 -15.041 -3.570 1.00 93.25 85 SER A C 1
ATOM 684 O O . SER A 1 85 ? -7.794 -16.216 -3.547 1.00 93.25 85 SER A O 1
ATOM 686 N N . ARG A 1 86 ? -7.634 -14.209 -2.537 1.00 95.19 86 ARG A N 1
ATOM 687 C CA . ARG A 1 86 ? -8.289 -14.598 -1.279 1.00 95.19 86 ARG A CA 1
ATOM 688 C C . ARG A 1 86 ? -9.019 -13.414 -0.659 1.00 95.19 86 ARG A C 1
ATOM 690 O O . ARG A 1 86 ? -8.541 -12.286 -0.757 1.00 95.19 86 ARG A O 1
ATOM 697 N N . PHE A 1 87 ? -10.113 -13.700 0.036 1.00 96.38 87 PHE A N 1
ATOM 698 C CA . PHE A 1 87 ? -10.764 -12.783 0.970 1.00 96.38 87 PHE A CA 1
ATOM 699 C C . PHE A 1 87 ? -10.502 -13.275 2.391 1.00 96.38 87 PHE A C 1
ATOM 701 O O . PHE A 1 87 ? -10.424 -14.482 2.623 1.00 96.38 87 PHE A O 1
ATOM 708 N N . LEU A 1 88 ? -10.301 -12.343 3.315 1.00 94.62 88 LEU A N 1
ATOM 709 C CA . LEU A 1 88 ? -9.839 -12.609 4.671 1.00 94.62 88 LEU A CA 1
ATOM 710 C C . LEU A 1 88 ? -10.875 -12.082 5.665 1.00 94.62 88 LEU A C 1
ATOM 712 O O . LEU A 1 88 ? -11.352 -10.960 5.509 1.00 94.62 88 LEU A O 1
ATOM 716 N N . ALA A 1 89 ? -11.177 -12.880 6.687 1.00 96.06 89 ALA A N 1
ATOM 717 C CA . ALA A 1 89 ? -11.767 -12.417 7.937 1.00 96.06 89 ALA A CA 1
ATOM 718 C C . ALA A 1 89 ? -10.655 -12.444 8.988 1.00 96.06 89 ALA A C 1
ATOM 720 O O . ALA A 1 89 ? -9.963 -13.454 9.125 1.00 96.06 89 ALA A O 1
ATOM 721 N N . ILE A 1 90 ? -10.432 -11.321 9.661 1.00 91.56 90 ILE A N 1
ATOM 722 C CA . ILE A 1 90 ? -9.252 -11.087 10.491 1.00 91.56 90 ILE A CA 1
ATOM 723 C C . ILE A 1 90 ? -9.718 -10.764 11.901 1.00 91.56 90 ILE A C 1
ATOM 725 O O . ILE A 1 90 ? -10.490 -9.827 12.114 1.00 91.56 90 ILE A O 1
ATOM 729 N N . GLU A 1 91 ? -9.236 -11.543 12.864 1.00 91.62 91 GLU A N 1
ATOM 730 C CA . GLU A 1 91 ? -9.342 -11.187 14.273 1.00 91.62 91 GLU A CA 1
ATOM 731 C C . GLU A 1 91 ? -8.436 -9.983 14.526 1.00 91.62 91 GLU A C 1
ATOM 733 O O . GLU A 1 91 ? -7.217 -10.061 14.372 1.00 91.62 91 GLU A O 1
ATOM 738 N N . CYS A 1 92 ? -9.047 -8.842 14.838 1.00 91.69 92 CYS A N 1
ATOM 739 C CA . CYS A 1 92 ? -8.324 -7.597 15.034 1.00 91.69 92 CYS A CA 1
ATOM 740 C C . CYS A 1 92 ? -7.472 -7.688 16.305 1.00 91.69 92 CYS A C 1
ATOM 742 O O . CYS A 1 92 ? -7.992 -7.782 17.418 1.00 91.69 92 CYS A O 1
ATOM 744 N N . ASP A 1 93 ? -6.153 -7.674 16.143 1.00 92.81 93 ASP A N 1
ATOM 745 C CA . ASP A 1 93 ? -5.222 -7.637 17.260 1.00 92.81 93 ASP A CA 1
ATOM 746 C C . ASP A 1 93 ? -5.038 -6.203 17.786 1.00 92.81 93 ASP A C 1
ATOM 748 O O . ASP A 1 93 ? -5.627 -5.239 17.295 1.00 92.81 93 ASP A O 1
ATOM 752 N N . ASN A 1 94 ? -4.214 -6.041 18.823 1.00 95.06 94 ASN A N 1
ATOM 753 C CA . ASN A 1 94 ? -3.976 -4.721 19.410 1.00 95.06 94 ASN A CA 1
ATOM 754 C C . ASN A 1 94 ? -3.281 -3.758 18.434 1.00 95.06 94 ASN A C 1
ATOM 756 O O . ASN A 1 94 ? -3.454 -2.546 18.552 1.00 95.06 94 ASN A O 1
ATOM 760 N N . TYR A 1 95 ? -2.491 -4.282 17.495 1.00 95.62 95 TYR A N 1
ATOM 761 C CA . TYR A 1 95 ? -1.754 -3.472 16.537 1.00 95.62 95 TYR A CA 1
ATOM 762 C C . TYR A 1 95 ? -2.707 -2.867 15.502 1.00 95.62 95 TYR A C 1
ATOM 764 O O . TYR A 1 95 ? -2.799 -1.644 15.396 1.00 95.62 95 TYR A O 1
ATOM 772 N N . ILE A 1 96 ? -3.501 -3.701 14.826 1.00 95.44 96 ILE A N 1
ATOM 773 C CA . ILE A 1 96 ? -4.508 -3.253 13.858 1.00 95.44 96 ILE A CA 1
ATOM 774 C C . ILE A 1 96 ? -5.590 -2.405 14.543 1.00 95.44 96 ILE A C 1
ATOM 776 O O . ILE A 1 96 ? -5.993 -1.373 14.001 1.00 95.44 96 ILE A O 1
ATOM 780 N N . ALA A 1 97 ? -6.008 -2.761 15.763 1.00 94.62 97 ALA A N 1
ATOM 781 C CA . ALA A 1 97 ? -6.972 -1.966 16.524 1.00 94.62 97 ALA A CA 1
ATOM 782 C C . ALA A 1 97 ? -6.453 -0.564 16.850 1.00 94.62 97 ALA A C 1
ATOM 784 O O . ALA A 1 97 ? -7.208 0.405 16.767 1.00 94.62 97 ALA A O 1
ATOM 785 N N . GLY A 1 98 ? -5.167 -0.450 17.195 1.00 95.56 98 GLY A N 1
ATOM 786 C CA . GLY A 1 98 ? -4.509 0.833 17.417 1.00 95.56 98 GLY A CA 1
ATOM 787 C C . GLY A 1 98 ? -4.431 1.676 16.144 1.00 95.56 98 GLY A C 1
ATOM 788 O O . GLY A 1 98 ? -4.647 2.884 16.206 1.00 95.56 98 GLY A O 1
ATOM 789 N N . LEU A 1 99 ? -4.182 1.050 14.989 1.00 96.44 99 LEU A N 1
ATOM 790 C CA . LEU A 1 99 ? -4.136 1.743 13.698 1.00 96.44 99 LEU A CA 1
ATOM 791 C C . LEU A 1 99 ? -5.504 2.272 13.258 1.00 96.44 99 LEU A C 1
ATOM 793 O O . LEU A 1 99 ? -5.572 3.387 12.751 1.00 96.44 99 LEU A O 1
ATOM 797 N N . PHE A 1 100 ? -6.577 1.500 13.451 1.00 95.88 100 PHE A N 1
ATOM 798 C CA . PHE A 1 100 ? -7.934 1.891 13.049 1.00 95.88 100 PHE A CA 1
ATOM 799 C C . PHE A 1 100 ? -8.740 2.610 14.138 1.00 95.88 100 PHE A C 1
ATOM 801 O O . PHE A 1 100 ? -9.838 3.087 13.860 1.00 95.88 100 PHE A O 1
ATOM 808 N N . GLY A 1 101 ? -8.230 2.696 15.369 1.00 93.62 101 GLY A N 1
ATOM 809 C CA . GLY A 1 101 ? -8.947 3.306 16.490 1.00 93.62 101 GLY A CA 1
ATOM 810 C C . GLY A 1 101 ? -10.178 2.508 16.938 1.00 93.62 101 GLY A C 1
ATOM 811 O O . GLY A 1 101 ? -11.156 3.096 17.392 1.00 93.62 101 GLY A O 1
ATOM 812 N N . CYS A 1 102 ? -10.158 1.176 16.809 1.00 90.88 102 CYS A N 1
ATOM 813 C CA . CYS A 1 102 ? -11.296 0.306 17.120 1.00 90.88 102 CYS A CA 1
ATOM 814 C C . CYS A 1 102 ? -11.031 -0.577 18.364 1.00 90.88 102 CYS A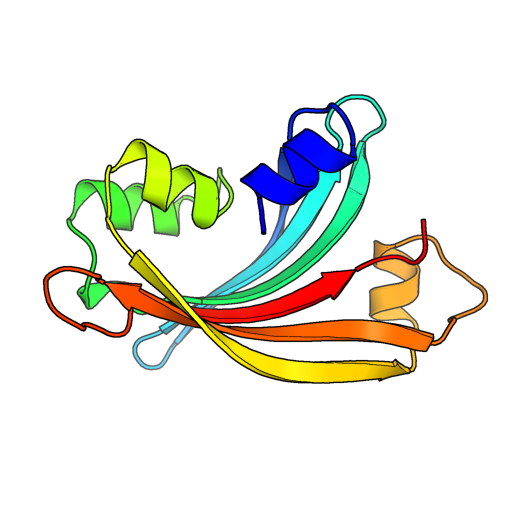 C 1
ATOM 816 O O . CYS A 1 102 ? -10.710 -1.761 18.244 1.00 90.88 102 CYS A O 1
ATOM 818 N N . PRO A 1 103 ? -11.203 -0.048 19.596 1.00 88.56 103 PRO A N 1
ATOM 819 C CA . PRO A 1 103 ? -10.801 -0.739 20.831 1.00 88.56 103 PRO A CA 1
ATOM 820 C C . PRO A 1 103 ? -11.562 -2.046 21.091 1.00 88.56 103 PRO A C 1
ATOM 822 O O . PRO A 1 103 ? -11.057 -2.931 21.778 1.00 88.56 103 PRO A O 1
ATOM 825 N N . ASN A 1 104 ? -12.752 -2.200 20.505 1.00 91.12 104 ASN A N 1
ATOM 826 C CA . ASN A 1 104 ? -13.561 -3.412 20.628 1.00 91.12 104 ASN A CA 1
ATOM 827 C C . ASN A 1 104 ? -13.028 -4.590 19.798 1.00 91.12 104 ASN A C 1
ATOM 829 O O . ASN A 1 104 ? -13.606 -5.670 19.880 1.00 91.12 104 ASN A O 1
ATOM 833 N N . ARG A 1 105 ? -11.952 -4.395 19.014 1.00 92.25 105 ARG A N 1
ATOM 834 C CA . ARG A 1 105 ? -11.296 -5.437 18.204 1.00 92.25 105 ARG A CA 1
ATOM 835 C C . ARG A 1 105 ? -12.297 -6.280 17.401 1.00 92.25 105 ARG A C 1
ATOM 837 O O . ARG A 1 105 ? -12.341 -7.501 17.551 1.00 92.25 105 ARG A O 1
ATOM 844 N N . PRO A 1 106 ? -13.144 -5.640 16.579 1.00 94.25 106 PRO A N 1
ATOM 845 C CA . PRO A 1 106 ? -14.135 -6.377 15.814 1.00 94.25 106 PRO A CA 1
ATOM 846 C C . PRO A 1 106 ? -13.453 -7.276 14.775 1.00 94.25 106 PRO A C 1
ATOM 848 O O . PRO A 1 106 ? -12.301 -7.050 14.407 1.00 94.25 106 PRO A O 1
ATOM 851 N N . THR A 1 107 ? -14.172 -8.264 14.247 1.00 95.94 107 THR A N 1
ATOM 852 C CA . THR A 1 107 ? -13.713 -8.965 13.043 1.00 95.94 107 THR A CA 1
ATOM 853 C C . THR A 1 107 ? -13.648 -7.975 11.884 1.00 95.94 107 THR A C 1
ATOM 855 O O . THR A 1 107 ? -14.646 -7.334 11.552 1.00 95.94 107 THR A O 1
ATOM 858 N N . LEU A 1 108 ? -12.471 -7.857 11.276 1.00 96.69 108 LEU A N 1
ATOM 859 C CA . LEU A 1 108 ? -12.239 -7.026 10.100 1.00 96.69 108 LEU A CA 1
ATOM 860 C C . LEU A 1 108 ? -12.185 -7.884 8.846 1.00 96.69 108 LEU A C 1
ATOM 862 O O . LEU A 1 108 ? -11.968 -9.096 8.909 1.00 96.69 108 LEU A O 1
ATOM 866 N N . TYR A 1 109 ? -12.351 -7.238 7.699 1.00 96.75 109 TYR A N 1
ATOM 867 C CA . TYR A 1 109 ? -12.321 -7.912 6.413 1.00 96.75 109 TYR A CA 1
ATOM 868 C C . TYR A 1 109 ? -11.244 -7.328 5.522 1.00 96.75 109 TYR A C 1
ATOM 870 O O . TYR A 1 109 ? -10.916 -6.142 5.574 1.00 96.75 109 TYR A O 1
ATOM 878 N N . GLY A 1 110 ? -10.690 -8.194 4.693 1.00 95.94 110 GLY A N 1
ATOM 879 C CA . GLY A 1 110 ? -9.601 -7.839 3.815 1.00 95.94 110 GLY A CA 1
ATOM 880 C C . GLY A 1 110 ? -9.496 -8.774 2.632 1.00 95.94 110 GLY A C 1
ATOM 881 O O . GLY A 1 110 ? -10.329 -9.658 2.413 1.00 95.94 110 GLY A O 1
ATOM 882 N N . ARG A 1 111 ? -8.437 -8.592 1.858 1.00 96.50 111 ARG A N 1
ATOM 883 C CA . ARG A 1 111 ? -8.133 -9.463 0.729 1.00 96.50 111 ARG A CA 1
ATOM 884 C C . ARG A 1 111 ? -6.642 -9.560 0.488 1.00 96.50 111 ARG A C 1
ATOM 886 O O . ARG A 1 111 ? -5.883 -8.650 0.808 1.00 96.50 111 ARG A O 1
ATOM 893 N N . HIS A 1 112 ? -6.261 -10.660 -0.142 1.00 97.50 112 HIS A N 1
ATOM 894 C CA . HIS A 1 112 ? -4.956 -10.821 -0.753 1.00 97.50 112 HIS A CA 1
ATOM 895 C C . HIS A 1 112 ? -5.087 -10.617 -2.260 1.00 97.50 112 HIS A C 1
ATOM 897 O O . HIS A 1 112 ? -5.887 -11.286 -2.926 1.00 97.50 112 HIS A O 1
ATOM 903 N N . ASN A 1 113 ? -4.311 -9.690 -2.801 1.00 96.69 113 ASN A N 1
ATOM 904 C CA . ASN A 1 113 ? -4.372 -9.287 -4.191 1.00 96.69 113 ASN A CA 1
ATOM 905 C C . ASN A 1 113 ? -2.984 -9.293 -4.819 1.00 96.69 113 ASN A C 1
ATOM 907 O O . ASN A 1 113 ? -2.010 -8.857 -4.211 1.00 96.69 113 ASN A O 1
ATOM 911 N N . THR A 1 114 ? -2.925 -9.735 -6.068 1.00 97.69 114 THR A N 1
ATOM 912 C CA . THR A 1 114 ? -1.699 -9.728 -6.857 1.00 97.69 114 THR A CA 1
ATOM 913 C C . THR A 1 114 ? -1.871 -8.813 -8.059 1.00 97.69 114 THR A C 1
ATOM 915 O O . THR A 1 114 ? -2.877 -8.889 -8.771 1.00 97.69 114 THR A O 1
ATOM 918 N N . LEU A 1 115 ? -0.896 -7.937 -8.289 1.00 97.56 115 LEU A N 1
ATOM 919 C CA . LEU A 1 115 ? -0.867 -7.029 -9.430 1.00 97.56 115 LEU A CA 1
ATOM 920 C C . LEU A 1 115 ? 0.099 -7.546 -10.491 1.00 97.56 115 LEU A C 1
ATOM 922 O O . LEU A 1 115 ? 1.247 -7.871 -10.192 1.00 97.56 115 LEU A O 1
ATOM 926 N N . TYR A 1 116 ? -0.348 -7.552 -11.743 1.00 98.19 116 TYR A N 1
ATOM 927 C CA . TYR A 1 116 ? 0.471 -7.900 -12.902 1.00 98.19 116 TYR A CA 1
ATOM 928 C C . TYR A 1 116 ? 0.518 -6.736 -13.879 1.00 98.19 116 TYR A C 1
ATOM 930 O O . TYR A 1 116 ? -0.487 -6.059 -14.070 1.00 98.19 116 TYR A O 1
ATOM 938 N N . ASN A 1 117 ? 1.642 -6.513 -14.548 1.00 97.81 117 ASN A N 1
ATOM 939 C CA . ASN A 1 117 ? 1.708 -5.578 -15.661 1.00 97.81 117 ASN A CA 1
ATOM 940 C C . ASN A 1 117 ? 0.814 -6.100 -16.794 1.00 97.81 117 ASN A C 1
ATOM 942 O O . ASN A 1 117 ? 0.966 -7.240 -17.228 1.00 97.81 117 ASN A O 1
ATOM 946 N N . ALA A 1 118 ? -0.113 -5.277 -17.280 1.00 97.25 118 ALA A N 1
ATOM 947 C CA . ALA A 1 118 ? -1.098 -5.716 -18.266 1.00 97.25 118 ALA A CA 1
ATOM 948 C C . ALA A 1 118 ? -0.486 -6.003 -19.646 1.00 97.25 118 ALA A C 1
ATOM 950 O O . ALA A 1 118 ? -1.063 -6.766 -20.414 1.00 97.25 118 ALA A O 1
ATOM 951 N N . ASN A 1 119 ? 0.667 -5.404 -19.956 1.00 95.62 119 ASN A N 1
ATOM 952 C CA . ASN A 1 119 ? 1.329 -5.567 -21.247 1.00 95.62 119 ASN A CA 1
ATOM 953 C C . ASN A 1 119 ? 2.329 -6.729 -21.222 1.00 95.62 119 ASN A C 1
ATOM 955 O O . ASN A 1 119 ? 2.337 -7.550 -22.131 1.00 95.62 119 ASN A O 1
ATOM 959 N N . SER A 1 120 ? 3.187 -6.793 -20.198 1.00 96.56 120 SER A N 1
ATOM 960 C CA . SER A 1 120 ? 4.254 -7.804 -20.120 1.00 96.56 120 SER A CA 1
ATOM 961 C C . SER A 1 120 ? 3.874 -9.058 -19.334 1.00 96.56 120 SER A C 1
ATOM 963 O O . SER A 1 120 ? 4.598 -10.046 -19.389 1.00 96.56 120 SER A O 1
ATOM 965 N N . GLY A 1 121 ? 2.790 -9.021 -18.554 1.00 97.06 121 GLY A N 1
ATOM 966 C CA . GLY A 1 121 ? 2.437 -10.086 -17.611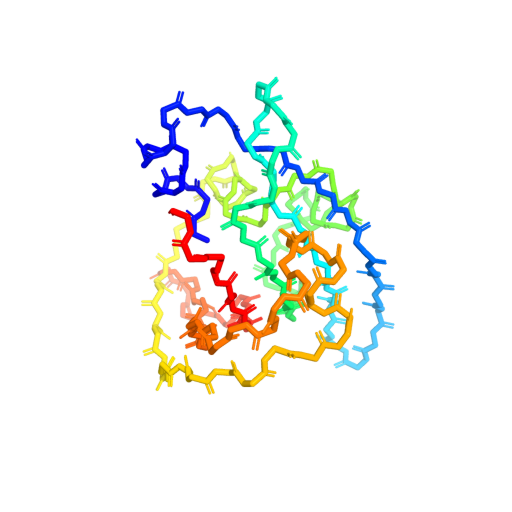 1.00 97.06 121 GLY A CA 1
ATOM 967 C C . GLY A 1 121 ? 3.351 -10.165 -16.383 1.00 97.06 121 GLY A C 1
ATOM 968 O O . GLY A 1 121 ? 3.173 -11.057 -15.558 1.00 97.06 121 GLY A O 1
ATOM 969 N N . ALA A 1 122 ? 4.314 -9.247 -16.239 1.00 96.88 122 ALA A N 1
ATOM 970 C CA . ALA A 1 122 ? 5.257 -9.242 -15.125 1.00 96.88 122 ALA A CA 1
ATOM 971 C C . ALA A 1 122 ? 4.547 -9.060 -13.778 1.00 96.88 122 ALA A C 1
ATOM 973 O O . ALA A 1 122 ? 3.591 -8.293 -13.668 1.00 96.88 122 ALA A O 1
ATOM 974 N N . HIS A 1 123 ? 5.037 -9.740 -12.748 1.00 96.19 123 HIS A N 1
ATOM 975 C CA . HIS A 1 123 ? 4.489 -9.677 -11.401 1.00 96.19 123 HIS A CA 1
ATOM 976 C C . HIS A 1 123 ? 4.925 -8.380 -10.705 1.00 96.19 123 HIS A C 1
ATOM 978 O O . HIS A 1 123 ? 6.100 -8.197 -10.434 1.00 96.19 123 HIS A O 1
ATOM 984 N N . LEU A 1 124 ? 4.005 -7.449 -10.453 1.00 97.12 124 LEU A N 1
ATOM 985 C CA . LEU A 1 124 ? 4.348 -6.116 -9.944 1.00 97.12 124 LEU A CA 1
ATOM 986 C C . LEU A 1 124 ? 4.360 -6.049 -8.418 1.00 97.12 124 LEU A C 1
ATOM 988 O O . LEU A 1 124 ? 5.262 -5.438 -7.840 1.00 97.12 124 LEU A O 1
ATOM 992 N N . ALA A 1 125 ? 3.337 -6.614 -7.776 1.00 97.12 125 ALA A N 1
ATOM 993 C CA . ALA A 1 125 ? 3.200 -6.565 -6.328 1.00 97.12 125 ALA A CA 1
ATOM 994 C C . ALA A 1 125 ? 2.231 -7.622 -5.785 1.00 97.12 125 ALA A C 1
ATOM 996 O O . ALA A 1 125 ? 1.243 -7.965 -6.438 1.00 97.12 125 ALA A O 1
ATOM 997 N N . GLU A 1 126 ? 2.468 -8.029 -4.542 1.00 97.00 126 GLU A N 1
ATOM 998 C CA . GLU A 1 126 ? 1.530 -8.769 -3.694 1.00 97.00 126 GLU A CA 1
ATOM 999 C C . GLU A 1 126 ? 1.089 -7.863 -2.553 1.00 97.00 126 GLU A C 1
ATOM 1001 O O . GLU A 1 126 ? 1.901 -7.131 -1.984 1.00 97.00 126 GLU A O 1
ATOM 1006 N N . ILE A 1 127 ? -0.203 -7.873 -2.249 1.00 97.06 127 ILE A N 1
ATOM 1007 C CA . ILE A 1 127 ? -0.814 -6.930 -1.323 1.00 97.06 127 ILE A CA 1
ATOM 1008 C C . ILE A 1 127 ? -1.797 -7.674 -0.424 1.00 97.06 127 ILE A C 1
ATOM 1010 O O . ILE A 1 127 ? -2.706 -8.344 -0.917 1.00 97.06 127 ILE A O 1
ATOM 1014 N N . VAL A 1 128 ? -1.667 -7.485 0.886 1.00 97.25 128 VAL A N 1
ATOM 1015 C CA . VAL A 1 128 ? -2.747 -7.709 1.851 1.00 97.25 128 VAL A CA 1
ATOM 1016 C C . VAL A 1 128 ? -3.355 -6.354 2.198 1.00 97.25 128 VAL A C 1
ATOM 1018 O O . VAL A 1 128 ? -2.655 -5.466 2.677 1.00 97.25 128 VAL A O 1
ATOM 1021 N N . GLU A 1 129 ? -4.650 -6.202 1.935 1.00 96.81 129 GLU A N 1
ATOM 1022 C CA . GLU A 1 129 ? -5.454 -5.016 2.258 1.00 96.81 129 GLU A CA 1
ATOM 1023 C C . GLU A 1 129 ? -6.464 -5.384 3.350 1.00 96.81 129 GLU A C 1
ATOM 1025 O O . GLU A 1 129 ? -7.120 -6.422 3.240 1.00 96.81 129 GLU A O 1
ATOM 1030 N N . ILE A 1 130 ? -6.613 -4.541 4.374 1.00 97.06 130 ILE A N 1
ATOM 1031 C CA . ILE A 1 130 ? -7.613 -4.683 5.445 1.00 97.06 130 ILE A CA 1
ATOM 1032 C C . ILE A 1 130 ? -8.399 -3.379 5.542 1.00 97.06 130 ILE A C 1
ATOM 1034 O O . ILE A 1 130 ? -7.807 -2.299 5.520 1.00 97.06 130 ILE A O 1
ATOM 1038 N N . LEU A 1 131 ? -9.721 -3.481 5.666 1.00 96.06 131 LEU A N 1
ATOM 1039 C CA . LEU A 1 131 ? -10.616 -2.336 5.795 1.00 96.06 131 LEU A CA 1
ATOM 1040 C C . LEU A 1 131 ? -11.137 -2.191 7.232 1.00 96.06 131 LEU A C 1
ATOM 1042 O O . LEU A 1 131 ? -11.402 -3.205 7.889 1.00 96.06 131 LEU A O 1
ATOM 1046 N N . PRO A 1 132 ? -11.327 -0.951 7.717 1.00 94.12 132 PRO A N 1
ATOM 1047 C CA . PRO A 1 132 ? -12.127 -0.697 8.908 1.00 94.12 132 PRO A CA 1
ATOM 1048 C C . PRO A 1 132 ? -13.617 -0.981 8.624 1.00 94.12 132 PRO A C 1
ATOM 1050 O O . PRO A 1 132 ? -14.029 -1.096 7.473 1.00 94.12 132 PRO A O 1
ATOM 1053 N N . LEU A 1 133 ? -14.442 -1.075 9.671 1.00 86.50 133 LEU A N 1
ATOM 1054 C CA . LEU A 1 133 ? -15.891 -1.338 9.554 1.00 86.50 133 LEU A CA 1
ATOM 1055 C C . LEU A 1 133 ? -16.752 -0.087 9.293 1.00 86.50 133 LEU A C 1
ATOM 1057 O O . LEU A 1 133 ? -17.972 -0.164 9.421 1.00 86.50 133 LEU A O 1
ATOM 1061 N N . ASN A 1 134 ? -16.128 1.052 8.997 1.00 65.62 134 ASN A N 1
ATOM 1062 C CA . ASN A 1 134 ? -16.797 2.354 8.943 1.00 65.62 134 ASN A CA 1
ATOM 1063 C C . ASN A 1 134 ? -17.627 2.538 7.673 1.00 65.62 134 ASN A C 1
ATOM 1065 O O . ASN A 1 134 ? -17.091 2.246 6.580 1.00 65.62 134 ASN A O 1
#

Mean predicted aligned error: 3.28 Å

pLDDT: mean 94.18, std 5.4, range [65.06, 98.19]

Foldseek 3Di:
DQVVQCVVVVAHKFKDWPDWDDDDQWTWTWIFIARPPVRATFKTKTKTFRLVPDDPVLSVVVVVRRDDPVVSCVVVVQAKDKDWDDKDFDQQDPVNCVSRVNPVRDTWIWTWIWIARPPPRHTTMIMIMIGDPD